Protein AF-A0A832NMG0-F1 (afdb_monomer)

Secondary structure (DSSP, 8-state):
--GGGSTTS--EETTEEE-HHHHHGGGPBP-SSTTTTSBS-GGGG-HHHHHHHHHH---EE-TT--TT-EEEEEEEEETTEEEEEEEEE-TTT-EEEEEEEE-S--

pLDDT: mean 89.69, std 16.38, range [31.05, 98.56]

Foldseek 3Di:
DDPPPPPPQWDDAPLAIEDNVAVVLQQDADCDDPRGRHRPCPCVNPPPVVVVQVVQFVFDPDPVPDPQKTWGWAWDDDPNATFTWIWIARPPNNYTHHTDTDRDDD

Solvent-accessible surface area (backbone atoms only — not comparable to full-atom values): 6264 Å² total; per-residue (Å²): 134,77,85,81,80,68,74,87,69,49,47,67,32,83,86,34,32,30,38,57,75,45,35,56,49,49,71,39,58,29,88,63,72,98,56,46,78,34,56,66,37,63,64,72,71,33,51,64,58,56,50,52,49,59,71,74,32,88,53,42,74,28,90,88,64,52,84,81,22,26,32,28,76,38,81,47,72,58,98,94,39,67,29,33,37,39,38,28,36,24,79,86,79,29,39,29,65,41,77,51,76,44,81,60,82,134

Structure (mmCIF, N/CA/C/O backbone):
data_AF-A0A832NMG0-F1
#
_entry.id   AF-A0A832NMG0-F1
#
loop_
_atom_site.group_PDB
_atom_site.id
_atom_site.type_symbol
_atom_site.label_atom_id
_atom_site.label_alt_id
_atom_site.label_comp_id
_atom_site.label_asym_id
_atom_site.label_entity_id
_atom_site.label_seq_id
_atom_site.pdbx_PDB_ins_code
_atom_site.Cartn_x
_atom_site.Cartn_y
_atom_site.Cartn_z
_atom_site.occupancy
_atom_site.B_iso_or_equiv
_atom_site.auth_seq_id
_atom_site.auth_comp_id
_atom_site.auth_asym_id
_atom_site.auth_atom_id
_atom_site.pdbx_PDB_model_num
ATOM 1 N N . MET A 1 1 ? -30.946 2.554 -2.603 1.00 39.47 1 MET A N 1
ATOM 2 C CA . MET A 1 1 ? -29.763 2.442 -3.487 1.00 39.47 1 MET A CA 1
ATOM 3 C C . MET A 1 1 ? -29.463 0.968 -3.677 1.00 39.47 1 MET A C 1
ATOM 5 O O . MET A 1 1 ? -29.481 0.241 -2.695 1.00 39.47 1 MET A O 1
ATOM 9 N N . ASN A 1 2 ? -29.283 0.517 -4.916 1.00 31.05 2 ASN A N 1
ATOM 10 C CA . ASN A 1 2 ? -29.081 -0.895 -5.238 1.00 31.05 2 ASN A CA 1
ATOM 11 C C . ASN A 1 2 ? -27.574 -1.229 -5.108 1.00 31.05 2 ASN A C 1
ATOM 13 O O . ASN A 1 2 ? -26.784 -0.631 -5.839 1.00 31.05 2 ASN A O 1
ATOM 17 N N . PRO A 1 3 ? -27.138 -2.117 -4.193 1.00 45.41 3 PRO A N 1
ATOM 18 C CA . PRO A 1 3 ? -25.713 -2.330 -3.884 1.00 45.41 3 PRO A CA 1
ATOM 19 C C . PRO A 1 3 ? -24.913 -3.034 -4.999 1.00 45.41 3 PRO A C 1
ATOM 21 O O . PRO A 1 3 ? -23.694 -3.156 -4.910 1.00 45.41 3 PRO A O 1
ATOM 24 N N . ALA A 1 4 ? -25.571 -3.474 -6.074 1.00 36.94 4 ALA A N 1
ATOM 25 C CA . ALA A 1 4 ? -24.970 -4.299 -7.122 1.00 36.94 4 ALA A CA 1
ATOM 26 C C . ALA A 1 4 ? -24.179 -3.530 -8.207 1.00 36.94 4 ALA A C 1
ATOM 28 O O . ALA A 1 4 ? -23.586 -4.158 -9.083 1.00 36.94 4 ALA A O 1
ATOM 29 N N . ALA A 1 5 ? -24.131 -2.193 -8.174 1.00 34.53 5 ALA A N 1
ATOM 30 C CA . ALA A 1 5 ? -23.482 -1.396 -9.227 1.00 34.53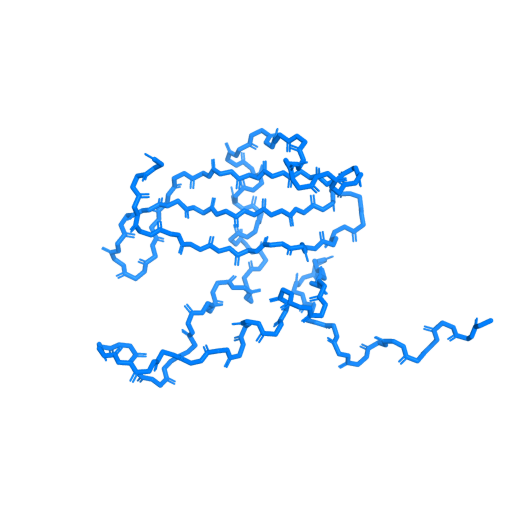 5 ALA A CA 1
ATOM 31 C C . ALA A 1 5 ? -21.992 -1.061 -8.980 1.00 34.53 5 ALA A C 1
ATOM 33 O O . ALA A 1 5 ? -21.338 -0.535 -9.874 1.00 34.53 5 ALA A O 1
ATOM 34 N N . ALA A 1 6 ? -21.423 -1.377 -7.808 1.00 45.94 6 ALA A N 1
ATOM 35 C CA . ALA A 1 6 ? -20.057 -0.966 -7.436 1.00 45.94 6 ALA A CA 1
ATOM 36 C C . ALA A 1 6 ? -18.970 -2.048 -7.628 1.00 45.94 6 ALA A C 1
ATOM 38 O O . ALA A 1 6 ? -17.792 -1.802 -7.374 1.00 45.94 6 ALA A O 1
ATOM 39 N N . ALA A 1 7 ? -19.336 -3.262 -8.048 1.00 45.72 7 ALA A N 1
ATOM 40 C CA . ALA A 1 7 ? -18.467 -4.434 -7.908 1.00 45.72 7 ALA A CA 1
ATOM 41 C C . ALA A 1 7 ? -17.310 -4.550 -8.926 1.00 45.72 7 ALA A C 1
ATOM 43 O O . ALA A 1 7 ? -16.431 -5.384 -8.705 1.00 45.72 7 ALA A O 1
ATOM 44 N N . LYS A 1 8 ? -17.292 -3.752 -10.006 1.00 48.91 8 LYS A N 1
ATOM 45 C CA . LYS A 1 8 ? -16.418 -3.979 -11.179 1.00 48.91 8 LYS A CA 1
ATOM 46 C C . LYS A 1 8 ? -15.095 -3.189 -11.205 1.00 48.91 8 LYS A C 1
ATOM 48 O O . LYS A 1 8 ? -14.215 -3.572 -11.962 1.00 48.91 8 LYS A O 1
ATOM 53 N N . ASP A 1 9 ? -14.913 -2.188 -10.337 1.00 62.56 9 ASP A N 1
ATOM 54 C CA . ASP A 1 9 ? -13.729 -1.293 -10.349 1.00 62.56 9 ASP A CA 1
ATOM 55 C C . ASP A 1 9 ? -12.837 -1.418 -9.096 1.00 62.56 9 ASP A C 1
ATOM 57 O O . ASP A 1 9 ? -11.990 -0.566 -8.829 1.00 62.56 9 ASP A O 1
ATOM 61 N N . VAL A 1 10 ? -13.074 -2.437 -8.270 1.00 78.06 10 VAL A N 1
ATOM 62 C CA . VAL A 1 10 ? -12.379 -2.644 -6.993 1.00 78.06 10 VAL A CA 1
ATOM 63 C C . VAL A 1 10 ? -11.390 -3.788 -7.155 1.00 78.06 10 VAL A C 1
ATOM 65 O O . VAL A 1 10 ? -11.801 -4.930 -7.371 1.00 78.06 10 VAL A O 1
ATOM 68 N N . LEU A 1 11 ? -10.093 -3.487 -7.036 1.00 89.94 11 LEU A N 1
ATOM 69 C CA . LEU A 1 11 ? -9.057 -4.516 -6.969 1.00 89.94 11 LEU A CA 1
ATOM 70 C C . LEU A 1 11 ? -9.280 -5.357 -5.704 1.00 89.94 11 LEU A C 1
ATOM 72 O O . LEU A 1 11 ? -9.407 -4.809 -4.608 1.00 89.94 11 LEU A O 1
ATOM 76 N N . ARG A 1 12 ? -9.333 -6.682 -5.865 1.00 94.25 12 ARG A N 1
ATOM 77 C CA . ARG A 1 12 ? -9.461 -7.657 -4.774 1.00 94.25 12 ARG A CA 1
ATOM 78 C C . ARG A 1 12 ? -8.318 -8.650 -4.835 1.00 94.25 12 ARG A C 1
ATOM 80 O O . ARG A 1 12 ? -7.982 -9.122 -5.917 1.00 94.25 12 ARG A O 1
ATOM 87 N N . VAL A 1 13 ? -7.737 -8.945 -3.679 1.00 92.88 13 VAL A N 1
ATOM 88 C CA . VAL A 1 13 ? -6.519 -9.745 -3.541 1.00 92.88 13 VAL A CA 1
ATOM 89 C C . VAL A 1 13 ? -6.646 -10.585 -2.275 1.00 92.88 13 VAL A C 1
ATOM 91 O O . VAL A 1 13 ? -6.506 -10.082 -1.161 1.00 92.88 13 VAL A O 1
ATOM 94 N N . GLY A 1 14 ? -6.967 -11.870 -2.442 1.00 93.75 14 GLY A N 1
ATOM 95 C CA . GLY A 1 14 ? -7.423 -12.702 -1.326 1.00 93.75 14 GLY A CA 1
ATOM 96 C C . GLY A 1 14 ? -8.672 -12.095 -0.678 1.00 93.75 14 GLY A C 1
ATOM 97 O O . GLY A 1 14 ? -9.595 -11.691 -1.384 1.00 93.75 14 GLY A O 1
ATOM 98 N N . ASP A 1 15 ? -8.657 -11.970 0.649 1.00 95.12 15 ASP A N 1
ATOM 99 C CA . ASP A 1 15 ? -9.740 -11.341 1.420 1.00 95.12 15 ASP A CA 1
ATOM 100 C C . ASP A 1 15 ? -9.669 -9.806 1.432 1.00 95.12 15 ASP A C 1
ATOM 102 O O . ASP A 1 15 ? -10.559 -9.147 1.969 1.00 95.12 15 ASP A O 1
ATOM 106 N N . PHE A 1 16 ? -8.609 -9.215 0.872 1.00 96.94 16 PHE A N 1
ATOM 107 C CA . PHE A 1 16 ? -8.420 -7.771 0.862 1.00 96.94 16 PHE A CA 1
ATOM 108 C C . PHE A 1 16 ? -9.062 -7.125 -0.360 1.00 96.94 16 PHE A C 1
ATOM 110 O O . PHE A 1 16 ? -9.069 -7.673 -1.465 1.00 96.94 16 PHE A O 1
ATOM 117 N N . GLN A 1 17 ? -9.552 -5.905 -0.171 1.00 97.12 17 GLN A N 1
ATOM 118 C CA . GLN A 1 17 ? -10.085 -5.067 -1.239 1.00 97.12 17 GLN A CA 1
ATOM 119 C C . GLN A 1 17 ? -9.476 -3.673 -1.162 1.00 97.12 17 GLN A C 1
ATOM 121 O O . GLN A 1 17 ? -9.303 -3.136 -0.075 1.00 97.12 17 GLN A O 1
ATOM 126 N N . TYR A 1 18 ? -9.161 -3.070 -2.301 1.00 96.44 18 TYR A N 1
ATOM 127 C CA . TYR A 1 18 ? -8.587 -1.727 -2.349 1.00 96.44 18 TYR A CA 1
ATOM 128 C C . TYR A 1 18 ? -9.670 -0.676 -2.566 1.00 96.44 18 TYR A C 1
ATOM 130 O O . TYR A 1 18 ? -10.633 -0.895 -3.303 1.00 96.44 18 TYR A O 1
ATOM 138 N N . THR A 1 19 ? -9.477 0.522 -2.017 1.00 94.69 19 THR A N 1
ATOM 139 C CA . THR A 1 19 ? -10.194 1.688 -2.541 1.00 94.69 19 THR A CA 1
ATOM 140 C C . THR A 1 19 ? -9.860 1.873 -4.022 1.00 94.69 19 THR A C 1
ATOM 142 O O . THR A 1 19 ? -8.805 1.451 -4.499 1.00 94.69 19 THR A O 1
ATOM 145 N N . ARG A 1 20 ? -10.751 2.527 -4.775 1.00 91.00 20 ARG A N 1
ATOM 146 C CA . ARG A 1 20 ? -10.528 2.774 -6.208 1.00 91.00 20 ARG A CA 1
ATOM 147 C C . ARG A 1 20 ? -9.208 3.507 -6.465 1.00 91.00 20 ARG A C 1
ATOM 149 O O . ARG A 1 20 ? -8.468 3.125 -7.365 1.00 91.00 20 ARG A O 1
ATOM 156 N N . SER A 1 21 ? -8.921 4.542 -5.675 1.00 90.00 21 SER A N 1
ATOM 157 C CA . SER A 1 21 ? -7.687 5.319 -5.800 1.00 90.00 21 SER A CA 1
ATOM 158 C C . SER A 1 21 ? -6.459 4.455 -5.524 1.00 90.00 21 SER A C 1
ATOM 160 O O . SER A 1 21 ? -5.585 4.376 -6.381 1.00 90.00 21 SER A O 1
ATOM 162 N N . ALA A 1 22 ? -6.422 3.734 -4.399 1.00 93.50 22 ALA A N 1
ATOM 163 C CA . ALA A 1 22 ? -5.292 2.871 -4.067 1.00 93.50 22 ALA A CA 1
ATOM 164 C C . ALA A 1 22 ? -5.099 1.759 -5.109 1.00 93.50 22 ALA A C 1
ATOM 166 O O . ALA A 1 22 ? -4.000 1.576 -5.622 1.00 93.50 22 ALA A O 1
ATOM 167 N N . GLY A 1 23 ? -6.174 1.055 -5.470 1.00 93.94 23 GLY A N 1
ATOM 168 C CA . GLY A 1 23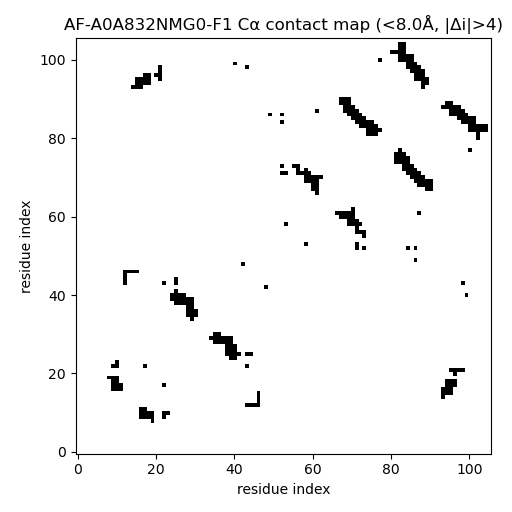 ? -6.134 -0.074 -6.399 1.00 93.94 23 GLY A CA 1
ATOM 169 C C . GLY A 1 23 ? -5.683 0.303 -7.810 1.00 93.94 23 GLY A C 1
ATOM 170 O O . GLY A 1 23 ? -5.079 -0.526 -8.485 1.00 93.94 23 GLY A O 1
ATOM 171 N N . SER A 1 24 ? -5.913 1.548 -8.245 1.00 92.94 24 SER A N 1
ATOM 172 C CA . SER A 1 24 ? -5.477 2.014 -9.569 1.00 92.94 24 SER A CA 1
ATOM 173 C C . SER A 1 24 ? -3.957 1.917 -9.773 1.00 92.94 24 SER A C 1
ATOM 175 O O . SER A 1 24 ? -3.511 1.586 -10.870 1.00 92.94 24 SER A O 1
ATOM 177 N N . HIS A 1 25 ? -3.170 2.067 -8.701 1.00 92.88 25 HIS A N 1
ATOM 178 C CA . HIS A 1 25 ? -1.708 1.986 -8.750 1.00 92.88 25 HIS A CA 1
ATOM 179 C C . HIS A 1 25 ? -1.159 0.586 -9.052 1.00 92.88 25 HIS A C 1
ATOM 181 O O . HIS A 1 25 ? 0.011 0.451 -9.412 1.00 92.88 25 HIS A O 1
ATOM 187 N N . ALA A 1 26 ? -1.976 -0.468 -8.949 1.00 91.69 26 ALA A N 1
ATOM 188 C CA . ALA A 1 26 ? -1.550 -1.821 -9.305 1.00 91.69 26 ALA A CA 1
ATOM 189 C C . ALA A 1 26 ? -1.226 -1.964 -10.804 1.00 91.69 26 ALA A C 1
ATOM 191 O O . ALA A 1 26 ? -0.493 -2.873 -11.190 1.00 91.69 26 ALA A O 1
ATOM 192 N N . PHE A 1 27 ? -1.741 -1.053 -11.636 1.00 93.00 27 PHE A N 1
ATOM 193 C CA . PHE A 1 27 ? -1.556 -1.062 -13.087 1.00 93.00 27 PHE A CA 1
ATOM 194 C C . PHE A 1 27 ? -0.515 -0.049 -13.576 1.00 93.00 27 PHE A C 1
ATOM 196 O O . PHE A 1 27 ? -0.188 -0.037 -14.763 1.00 93.00 27 PHE A O 1
ATOM 203 N N . ASP A 1 28 ? 0.035 0.776 -12.681 1.00 94.06 28 ASP A N 1
ATOM 204 C CA . ASP A 1 28 ? 1.066 1.751 -13.025 1.00 94.06 28 ASP A CA 1
ATOM 205 C C . ASP A 1 28 ? 2.329 1.031 -13.497 1.00 94.06 28 ASP A C 1
ATOM 207 O O . ASP A 1 28 ? 2.849 0.153 -12.803 1.00 94.06 28 ASP A O 1
ATOM 211 N N . LEU A 1 29 ? 2.867 1.437 -14.646 1.00 95.56 29 LEU A N 1
ATOM 212 C CA . LEU A 1 29 ? 4.094 0.875 -15.202 1.00 95.56 29 LEU A CA 1
ATOM 213 C C . LEU A 1 29 ? 5.310 1.732 -14.862 1.00 95.56 29 LEU A C 1
ATOM 215 O O . LEU A 1 29 ? 5.266 2.964 -14.854 1.00 95.56 29 LEU A O 1
ATOM 219 N N . VAL A 1 30 ? 6.443 1.073 -14.647 1.00 94.81 30 VAL A N 1
ATOM 220 C CA . VAL A 1 30 ? 7.731 1.749 -14.520 1.00 94.81 30 VAL A CA 1
ATOM 221 C C . VAL A 1 30 ? 8.106 2.366 -15.870 1.00 94.81 30 VAL A C 1
ATOM 223 O O . VAL A 1 30 ? 8.185 1.679 -16.890 1.00 94.81 30 VAL A O 1
ATOM 226 N N . SER A 1 31 ? 8.381 3.671 -15.886 1.00 94.62 31 SER A N 1
ATOM 227 C CA . SER A 1 31 ? 8.658 4.418 -17.122 1.00 94.62 31 SER A CA 1
ATOM 228 C C . SER A 1 31 ? 10.136 4.422 -17.542 1.00 94.62 31 SER A C 1
ATOM 230 O O . SER A 1 31 ? 10.442 4.661 -18.714 1.00 94.62 31 SER A O 1
ATOM 232 N N . LYS A 1 32 ? 11.067 4.162 -16.611 1.00 92.75 32 LYS A N 1
ATOM 233 C CA . LYS A 1 32 ? 12.524 4.274 -16.811 1.00 92.75 32 LYS A CA 1
ATOM 234 C C . LYS A 1 32 ? 13.304 3.210 -16.030 1.00 92.75 32 LYS A C 1
ATOM 236 O O . LYS A 1 32 ? 12.815 2.672 -15.044 1.00 92.75 32 LYS A O 1
ATOM 241 N N . GLY A 1 33 ? 14.556 2.981 -16.427 1.00 92.81 33 GLY A N 1
ATOM 242 C CA . GLY A 1 33 ? 15.477 2.090 -15.715 1.00 92.81 33 GLY A CA 1
ATOM 243 C C . GLY A 1 33 ? 15.273 0.601 -16.030 1.00 92.81 33 GLY A C 1
ATOM 244 O O . GLY A 1 33 ? 14.572 0.268 -16.986 1.00 92.81 33 GLY A O 1
ATOM 245 N N . PRO A 1 34 ? 15.899 -0.299 -15.248 1.00 92.81 34 PRO A N 1
ATOM 246 C CA . PRO A 1 34 ? 15.976 -1.729 -15.562 1.00 92.81 34 PRO A CA 1
ATOM 247 C C . PRO A 1 34 ? 14.631 -2.462 -15.516 1.00 92.81 34 PRO A C 1
ATOM 249 O O . PRO A 1 34 ? 14.512 -3.515 -16.123 1.00 92.81 34 PRO A O 1
ATOM 252 N N . PHE A 1 35 ? 13.627 -1.899 -14.840 1.00 93.19 35 PHE A N 1
ATOM 253 C CA . PHE A 1 35 ? 12.288 -2.485 -14.715 1.00 93.19 35 PHE A CA 1
ATOM 254 C C . PHE A 1 35 ? 11.263 -1.833 -15.655 1.00 93.19 35 PHE A C 1
ATOM 256 O O . PHE A 1 35 ? 10.060 -1.975 -15.451 1.00 93.19 35 PHE A O 1
ATOM 263 N N . LYS A 1 36 ? 11.706 -1.036 -16.640 1.00 96.38 36 LYS A N 1
ATOM 264 C CA . LYS A 1 36 ? 10.809 -0.312 -17.550 1.00 96.38 36 LYS A CA 1
ATOM 265 C C . LYS A 1 36 ? 9.824 -1.271 -18.227 1.00 96.38 36 LYS A C 1
ATOM 267 O O . LYS A 1 36 ? 10.233 -2.260 -18.823 1.00 96.38 36 LYS A O 1
ATOM 272 N N . GLY A 1 37 ? 8.541 -0.917 -18.196 1.00 95.81 37 GLY A N 1
ATOM 273 C CA . GLY A 1 37 ? 7.460 -1.726 -18.765 1.00 95.81 37 GLY A CA 1
ATOM 274 C C . GLY A 1 37 ? 6.913 -2.801 -17.823 1.00 95.81 37 GLY A C 1
ATOM 275 O O . GLY A 1 37 ? 5.892 -3.402 -18.137 1.00 95.81 37 GLY A O 1
ATOM 276 N N . GLU A 1 38 ? 7.526 -3.012 -16.658 1.00 95.69 38 GLU A N 1
ATOM 277 C CA . GLU A 1 38 ? 6.945 -3.827 -15.593 1.00 95.69 38 GLU A CA 1
ATOM 278 C C . GLU A 1 38 ? 5.983 -3.002 -14.732 1.00 95.69 38 GLU A C 1
ATOM 280 O O . GLU A 1 38 ? 6.111 -1.776 -14.630 1.00 95.69 38 GLU A O 1
ATOM 285 N N . PHE A 1 39 ? 5.076 -3.679 -14.022 1.00 95.25 39 PHE A N 1
ATOM 286 C CA . PHE A 1 39 ? 4.282 -3.041 -12.974 1.00 95.25 39 PHE A CA 1
ATOM 287 C C . PHE A 1 39 ? 5.191 -2.411 -11.912 1.00 95.25 39 PHE A C 1
ATOM 289 O O . PHE A 1 39 ? 6.215 -2.966 -11.500 1.00 95.25 39 PHE A O 1
ATOM 296 N N . SER A 1 40 ? 4.825 -1.215 -11.472 1.00 94.25 40 SER A N 1
ATOM 297 C CA . SER A 1 40 ? 5.553 -0.452 -10.460 1.00 94.25 40 SER A CA 1
ATOM 298 C C . SER A 1 40 ? 5.353 -1.040 -9.064 1.00 94.25 40 SER A C 1
ATOM 300 O O . SER A 1 40 ? 6.310 -1.091 -8.290 1.00 94.25 40 SER A O 1
ATOM 302 N N . ARG A 1 41 ? 4.149 -1.558 -8.780 1.00 95.19 41 ARG A N 1
ATOM 303 C CA . ARG A 1 41 ? 3.745 -2.122 -7.484 1.00 95.19 41 ARG A CA 1
ATOM 304 C C . ARG A 1 41 ? 3.175 -3.543 -7.612 1.00 95.19 41 ARG A C 1
ATOM 306 O O . ARG A 1 41 ? 2.041 -3.793 -7.209 1.00 95.19 41 ARG A O 1
ATOM 313 N N . PRO A 1 42 ? 3.942 -4.511 -8.145 1.00 95.25 42 PRO A N 1
ATOM 314 C CA . PRO A 1 42 ? 3.460 -5.881 -8.334 1.00 95.25 42 PRO A CA 1
ATOM 315 C C . PRO A 1 42 ? 3.076 -6.559 -7.007 1.00 95.25 42 PRO A C 1
ATOM 317 O O . PRO A 1 42 ? 2.223 -7.441 -6.986 1.00 95.25 42 PRO A O 1
ATOM 320 N N . TYR A 1 43 ? 3.652 -6.106 -5.888 1.00 95.75 43 TYR A N 1
ATOM 321 C CA . TYR A 1 43 ? 3.313 -6.562 -4.539 1.00 95.75 43 TYR A CA 1
ATOM 322 C C . TYR A 1 43 ? 1.864 -6.253 -4.126 1.00 95.75 43 TYR A C 1
ATOM 324 O O . TYR A 1 43 ? 1.346 -6.913 -3.230 1.00 95.75 43 TYR A O 1
ATOM 332 N N . MET A 1 44 ? 1.174 -5.307 -4.779 1.00 95.81 44 MET A N 1
ATOM 333 C CA . MET A 1 44 ? -0.243 -5.036 -4.497 1.00 95.81 44 MET A CA 1
ATOM 334 C C . MET A 1 44 ? -1.146 -6.219 -4.849 1.00 95.81 44 MET A C 1
ATOM 336 O O . MET A 1 44 ? -2.262 -6.280 -4.360 1.00 95.81 44 MET A O 1
ATOM 340 N N . ASN A 1 45 ? -0.669 -7.175 -5.650 1.00 95.00 45 ASN A N 1
ATOM 341 C CA . ASN A 1 45 ? -1.386 -8.409 -5.961 1.00 95.00 45 ASN A CA 1
ATOM 342 C C . ASN A 1 45 ? -0.924 -9.610 -5.108 1.00 95.00 45 ASN A C 1
ATOM 344 O O . ASN A 1 45 ? -1.109 -10.760 -5.501 1.00 95.00 45 ASN A O 1
ATOM 348 N N . SER A 1 46 ? -0.286 -9.362 -3.959 1.00 95.94 46 SER A N 1
ATOM 349 C CA . SER A 1 46 ? 0.233 -10.397 -3.058 1.00 95.94 46 SER A CA 1
ATOM 350 C C . SER A 1 46 ? -0.490 -10.358 -1.706 1.00 95.94 46 SER A C 1
ATOM 352 O O . SER A 1 46 ? -0.140 -9.536 -0.853 1.00 95.94 46 SER A O 1
ATOM 354 N N . PRO A 1 47 ? -1.461 -11.261 -1.451 1.00 96.12 47 PRO A N 1
ATOM 355 C CA . PRO A 1 47 ? -2.080 -11.380 -0.132 1.00 96.12 47 PRO A CA 1
ATOM 356 C C . PRO A 1 47 ? -1.050 -11.700 0.956 1.00 96.12 47 PRO A C 1
ATOM 358 O O . PRO A 1 47 ? -1.160 -11.203 2.073 1.00 96.12 47 PRO A O 1
ATOM 361 N N . LEU A 1 48 ? -0.028 -12.492 0.613 1.00 97.00 48 LEU A N 1
ATOM 362 C CA . LEU A 1 48 ? 1.046 -12.870 1.526 1.00 97.00 48 LEU A CA 1
ATOM 363 C C . LEU A 1 48 ? 1.821 -11.644 2.016 1.00 97.00 48 LEU A C 1
ATOM 365 O O . LEU A 1 48 ? 1.985 -11.475 3.216 1.00 97.00 48 LEU A O 1
ATOM 369 N N . THR A 1 49 ? 2.222 -10.744 1.115 1.00 97.19 49 THR A N 1
ATOM 370 C CA . THR A 1 49 ? 2.978 -9.541 1.503 1.00 97.19 49 THR A CA 1
ATOM 371 C C . THR A 1 49 ? 2.158 -8.644 2.433 1.00 97.19 49 THR A C 1
ATOM 373 O O . THR A 1 49 ? 2.687 -8.104 3.400 1.00 97.19 49 THR A O 1
ATOM 376 N N . ILE A 1 50 ? 0.849 -8.525 2.190 1.00 98.19 50 ILE A N 1
ATOM 377 C CA . ILE A 1 50 ? -0.066 -7.780 3.070 1.00 98.19 50 ILE A CA 1
ATOM 378 C C . ILE A 1 50 ? -0.102 -8.427 4.464 1.00 98.19 50 ILE A C 1
ATOM 380 O O . ILE A 1 50 ? 0.014 -7.734 5.474 1.00 98.19 50 ILE A O 1
ATOM 384 N N . GLN A 1 51 ? -0.232 -9.755 4.527 1.00 97.75 51 GLN A N 1
ATOM 385 C CA . GLN A 1 51 ? -0.264 -10.508 5.783 1.00 97.75 51 GLN A CA 1
ATOM 386 C C . GLN A 1 51 ? 1.056 -10.411 6.556 1.00 97.75 51 GLN A C 1
ATOM 388 O O . GLN A 1 51 ? 1.028 -10.22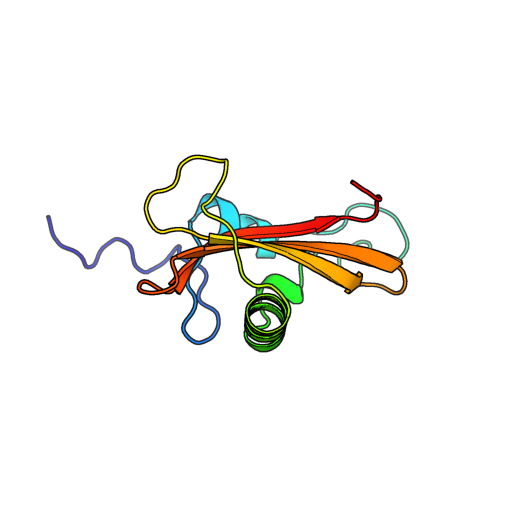2 7.769 1.00 97.75 51 GLN A O 1
ATOM 393 N N . GLU A 1 52 ? 2.200 -10.483 5.877 1.00 97.56 52 GLU A N 1
ATOM 394 C CA . GLU A 1 52 ? 3.525 -10.355 6.493 1.00 97.56 52 GLU A CA 1
ATOM 395 C C . GLU A 1 52 ? 3.731 -8.969 7.117 1.00 97.56 52 GLU A C 1
ATOM 397 O O . GLU A 1 52 ? 4.236 -8.867 8.238 1.00 97.56 52 GLU A O 1
ATOM 402 N N . ILE A 1 53 ? 3.282 -7.903 6.444 1.00 98.31 53 ILE A N 1
ATOM 403 C CA . ILE A 1 53 ? 3.335 -6.537 6.985 1.00 98.31 53 ILE A CA 1
ATOM 404 C C . ILE A 1 53 ? 2.503 -6.429 8.267 1.00 98.31 53 ILE A C 1
ATOM 406 O O . ILE A 1 53 ? 2.994 -5.932 9.284 1.00 98.31 53 ILE A O 1
ATOM 410 N N . ILE A 1 54 ? 1.265 -6.936 8.234 1.00 97.81 54 ILE A N 1
ATOM 411 C CA . ILE A 1 54 ? 0.353 -6.933 9.387 1.00 97.81 54 ILE A CA 1
ATOM 412 C C . ILE A 1 54 ? 0.911 -7.777 10.539 1.00 97.81 54 ILE A C 1
ATOM 414 O O . ILE A 1 54 ? 0.765 -7.395 11.694 1.00 97.81 54 ILE A O 1
ATOM 418 N N . ALA A 1 55 ? 1.553 -8.911 10.250 1.00 97.25 55 ALA A N 1
ATOM 419 C CA . ALA A 1 55 ? 2.138 -9.781 11.269 1.00 97.25 55 ALA A CA 1
ATOM 420 C C . ALA A 1 55 ? 3.418 -9.198 11.896 1.00 97.25 55 ALA A C 1
ATOM 422 O O . ALA A 1 55 ? 3.729 -9.494 13.048 1.00 97.25 55 ALA A O 1
ATOM 423 N N . THR A 1 56 ? 4.162 -8.379 11.147 1.00 96.38 56 THR A N 1
ATOM 424 C CA . THR A 1 56 ? 5.430 -7.783 11.596 1.00 96.38 56 THR A CA 1
ATOM 425 C C . THR A 1 56 ? 5.206 -6.540 12.458 1.00 96.38 56 THR A C 1
ATOM 427 O O . THR A 1 56 ? 5.900 -6.333 13.454 1.00 96.38 56 THR A O 1
ATOM 430 N N . GLY A 1 57 ? 4.256 -5.683 12.075 1.00 91.56 57 GLY A N 1
ATOM 431 C CA . GLY A 1 57 ? 3.968 -4.432 12.772 1.00 91.56 57 GLY A CA 1
ATOM 432 C C . GLY A 1 57 ? 2.799 -4.557 13.746 1.00 91.56 57 GLY A C 1
ATOM 433 O O . GLY A 1 57 ? 1.890 -5.351 13.552 1.00 91.56 57 GLY A O 1
ATOM 434 N N . LYS A 1 58 ? 2.764 -3.712 14.781 1.00 92.12 58 LYS A N 1
ATOM 435 C CA . LYS A 1 58 ? 1.591 -3.631 15.675 1.00 92.12 58 LYS A CA 1
ATOM 436 C C . LYS A 1 58 ? 0.412 -2.871 15.055 1.00 92.12 58 LYS A 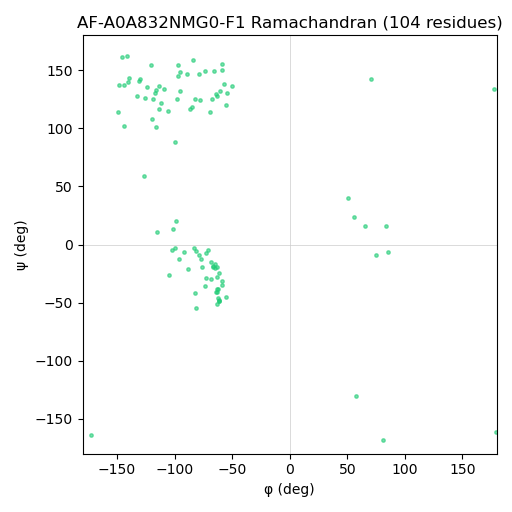C 1
ATOM 438 O O . LYS A 1 58 ? -0.714 -3.028 15.515 1.00 92.12 58 LYS A O 1
ATOM 443 N N . GLY A 1 59 ? 0.683 -2.063 14.028 1.00 95.69 59 GLY A N 1
ATOM 444 C CA . GLY A 1 59 ? -0.256 -1.080 13.500 1.00 95.69 59 GLY A CA 1
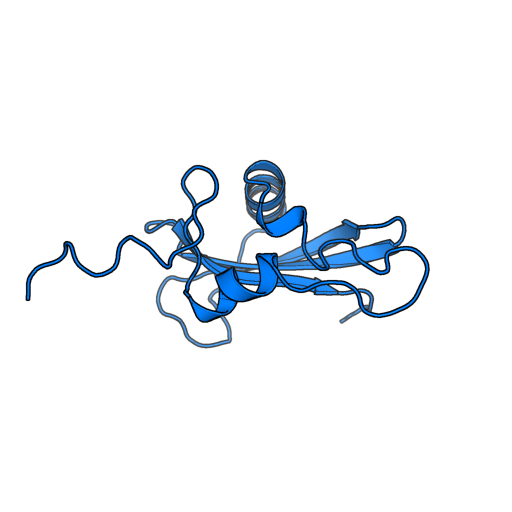ATOM 445 C C . GLY A 1 59 ? -0.443 0.089 14.471 1.00 95.69 59 GLY A C 1
ATOM 446 O O . GLY A 1 59 ? -0.463 -0.083 15.689 1.00 95.69 59 GLY A O 1
ATOM 447 N N . VAL A 1 60 ? -0.574 1.297 13.941 1.00 97.75 60 VAL A N 1
ATOM 448 C CA . VAL A 1 60 ? -1.012 2.481 14.693 1.00 97.75 60 VAL A CA 1
ATOM 449 C C . VAL A 1 60 ? -2.282 3.027 14.053 1.00 97.75 60 VAL A C 1
ATOM 451 O O . VAL A 1 60 ? -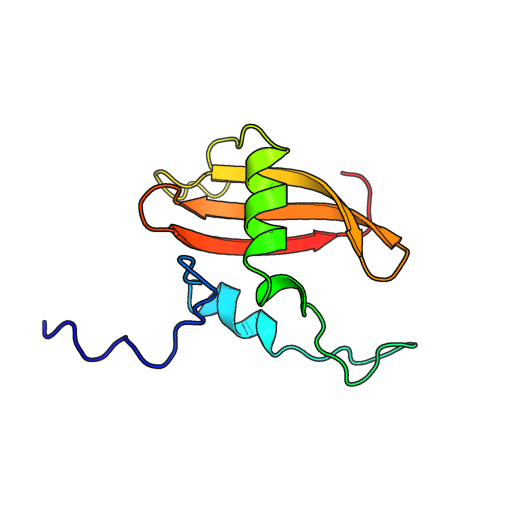2.484 2.786 12.864 1.00 97.75 60 VAL A O 1
ATOM 454 N N . PRO A 1 61 ? -3.156 3.740 14.782 1.00 98.31 61 PRO A N 1
ATOM 455 C CA . PRO A 1 61 ? -4.284 4.425 14.157 1.00 98.31 61 PRO A CA 1
ATOM 456 C C . PRO A 1 61 ? -3.822 5.265 12.962 1.00 98.31 61 PRO A C 1
ATOM 458 O O . PRO A 1 61 ? -2.786 5.928 13.046 1.00 98.31 61 PRO A O 1
ATOM 461 N N . ASP A 1 62 ? -4.559 5.204 11.852 1.00 97.31 62 ASP A N 1
ATOM 462 C CA . ASP A 1 62 ? -4.190 5.921 10.632 1.00 97.31 62 ASP A CA 1
ATOM 463 C C . ASP A 1 62 ? -4.005 7.432 10.904 1.00 97.31 62 ASP A C 1
ATOM 465 O O . ASP A 1 62 ? -4.963 8.098 11.310 1.00 97.31 62 ASP A O 1
ATOM 469 N N . PRO A 1 63 ? -2.811 8.009 10.657 1.00 93.25 63 PRO A N 1
ATOM 470 C CA . PRO A 1 63 ? -2.575 9.440 10.846 1.00 93.25 63 PRO A CA 1
ATOM 471 C C . PRO A 1 63 ? -3.364 10.308 9.854 1.00 93.25 63 PRO A C 1
ATOM 473 O O . PRO A 1 63 ? -3.547 11.496 10.106 1.00 93.25 63 PRO A O 1
ATOM 476 N N . GLY A 1 64 ? -3.849 9.730 8.746 1.00 92.81 64 GLY A N 1
ATOM 477 C CA . GLY A 1 64 ? -4.778 10.379 7.816 1.00 92.81 64 GLY A CA 1
ATOM 478 C C . GLY A 1 64 ? -6.203 10.527 8.361 1.00 92.81 64 GLY A C 1
ATOM 479 O O . GLY A 1 64 ? -7.023 11.212 7.748 1.00 92.81 64 GLY A O 1
ATOM 480 N N . GLY A 1 65 ? -6.495 9.929 9.521 1.00 93.62 65 GLY A N 1
ATOM 481 C CA . GLY A 1 65 ? -7.762 10.071 10.226 1.00 93.62 65 GLY A CA 1
ATOM 482 C C . GLY A 1 65 ? -8.873 9.149 9.729 1.00 93.62 65 GLY A C 1
ATOM 483 O O . GLY A 1 65 ? -10.032 9.398 10.058 1.00 93.62 65 GLY A O 1
ATOM 484 N N . ILE A 1 66 ? -8.567 8.098 8.958 1.00 96.12 66 ILE A N 1
ATOM 485 C CA . ILE A 1 66 ? -9.571 7.114 8.533 1.00 96.12 66 ILE A CA 1
ATOM 486 C C . ILE A 1 66 ? -10.015 6.296 9.762 1.00 96.12 66 ILE A C 1
ATOM 488 O O . ILE A 1 66 ? -9.214 5.531 10.309 1.00 96.12 66 ILE A O 1
ATOM 492 N N . PRO A 1 67 ? -11.282 6.407 10.214 1.00 96.69 67 PRO A N 1
ATOM 493 C CA . PRO A 1 67 ? -11.727 5.741 11.434 1.00 96.69 67 PRO A CA 1
ATOM 494 C C . PRO A 1 67 ? -11.588 4.219 11.344 1.00 96.69 67 PRO A C 1
ATOM 496 O O . PRO A 1 67 ? -11.999 3.608 10.358 1.00 96.69 67 PRO A O 1
ATOM 499 N N . GLY A 1 68 ? -11.002 3.611 12.378 1.00 96.50 68 GLY A N 1
ATOM 500 C CA . GLY A 1 68 ? -10.808 2.160 12.476 1.00 96.50 68 GLY A CA 1
ATOM 501 C C . GLY A 1 68 ? -9.693 1.588 11.591 1.00 96.50 68 GLY A C 1
ATOM 502 O O . GLY A 1 68 ? -9.336 0.423 11.756 1.00 96.50 68 GLY A O 1
ATOM 503 N N . ALA A 1 69 ? -9.107 2.376 10.684 1.00 98.12 69 ALA A N 1
ATOM 504 C CA . ALA A 1 69 ? -7.969 1.938 9.887 1.00 98.12 69 ALA A CA 1
ATOM 505 C C . ALA A 1 69 ? -6.660 2.011 10.681 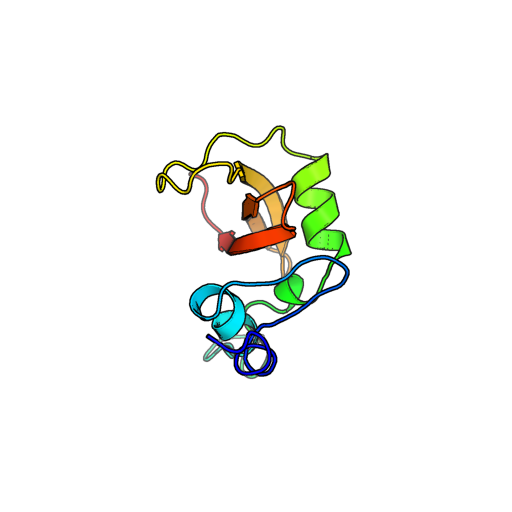1.00 98.12 69 ALA A C 1
ATOM 507 O O . ALA A 1 69 ? -6.453 2.891 11.520 1.00 98.12 69 ALA A O 1
ATOM 508 N N . LEU A 1 70 ? -5.763 1.075 10.376 1.00 98.56 70 LEU A N 1
ATOM 509 C CA . LEU A 1 70 ? -4.429 0.999 10.950 1.00 98.56 70 LEU A CA 1
ATOM 510 C C . LEU A 1 70 ? -3.380 1.252 9.873 1.00 98.56 70 LEU A C 1
ATOM 512 O O . LEU A 1 70 ? -3.469 0.689 8.780 1.00 98.56 70 LEU A O 1
ATOM 516 N N . ARG A 1 71 ? -2.374 2.058 10.213 1.00 98.44 71 ARG A N 1
ATOM 517 C CA . ARG A 1 71 ? -1.141 2.249 9.457 1.00 98.44 71 ARG A CA 1
ATOM 518 C C . ARG A 1 71 ? -0.044 1.335 9.994 1.00 98.44 71 ARG A C 1
ATOM 520 O O . ARG A 1 71 ? 0.216 1.294 11.195 1.00 98.44 71 ARG A O 1
ATOM 527 N N . PHE A 1 72 ? 0.622 0.641 9.088 1.00 98.44 72 PHE A N 1
ATOM 528 C CA . PHE A 1 72 ? 1.802 -0.170 9.337 1.00 98.44 72 PHE A CA 1
ATOM 529 C C . PHE A 1 72 ? 2.952 0.408 8.523 1.00 98.44 72 PHE A C 1
ATOM 531 O O . PHE A 1 72 ? 2.835 0.525 7.305 1.00 98.44 72 PHE A O 1
ATOM 538 N N . ASP A 1 73 ? 4.049 0.719 9.203 1.00 97.62 73 ASP A N 1
ATOM 539 C CA . ASP A 1 73 ? 5.329 1.056 8.592 1.00 97.62 73 ASP A CA 1
ATOM 540 C C . ASP A 1 73 ? 6.341 0.021 9.092 1.00 97.62 73 ASP A C 1
ATOM 542 O O . ASP A 1 73 ? 6.671 -0.003 10.280 1.00 97.62 73 ASP A O 1
ATOM 546 N N . VAL A 1 74 ? 6.771 -0.897 8.222 1.00 97.38 74 VAL A N 1
ATOM 547 C CA . VAL A 1 74 ? 7.683 -1.992 8.600 1.00 97.38 74 VAL A CA 1
ATOM 548 C C . VAL A 1 74 ? 8.869 -2.075 7.640 1.00 97.38 74 VAL A C 1
ATOM 550 O O . VAL A 1 74 ? 8.696 -1.876 6.436 1.00 97.38 74 VAL A O 1
ATOM 553 N N . PRO A 1 75 ? 10.084 -2.374 8.130 1.00 96.88 75 PRO A N 1
ATOM 554 C CA . PRO A 1 75 ? 11.239 -2.535 7.259 1.00 96.88 75 PRO A CA 1
ATOM 555 C C . PRO A 1 75 ? 11.073 -3.753 6.344 1.00 96.88 75 PRO A C 1
ATOM 557 O O . PRO A 1 75 ? 10.474 -4.762 6.717 1.00 96.88 75 PRO A O 1
ATOM 560 N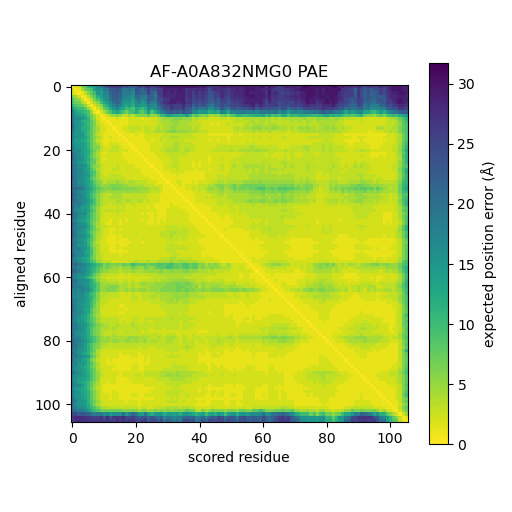 N . GLY A 1 76 ? 11.648 -3.683 5.148 1.00 95.50 76 GLY A N 1
ATOM 561 C CA . GLY A 1 76 ? 11.674 -4.799 4.212 1.00 95.50 76 GLY A CA 1
ATOM 562 C C . GLY A 1 76 ? 12.532 -4.526 2.986 1.00 95.50 76 GLY A C 1
ATOM 563 O O . GLY A 1 76 ? 13.360 -3.613 2.967 1.00 95.50 76 GLY A O 1
ATOM 564 N N . ALA A 1 77 ? 12.346 -5.342 1.952 1.00 94.94 77 ALA A N 1
ATOM 565 C CA . ALA A 1 77 ? 13.071 -5.197 0.702 1.00 94.94 77 ALA A CA 1
ATOM 566 C C . ALA A 1 77 ? 12.173 -5.451 -0.508 1.00 94.94 77 ALA A C 1
ATOM 568 O O . ALA A 1 77 ? 11.345 -6.360 -0.513 1.00 94.94 77 ALA A O 1
ATOM 569 N N . PHE A 1 78 ? 12.400 -4.685 -1.569 1.00 95.56 78 PHE A N 1
ATOM 570 C CA . PHE A 1 78 ? 11.753 -4.861 -2.862 1.00 95.56 78 PHE A CA 1
ATOM 571 C C . PHE A 1 78 ? 12.748 -4.526 -3.972 1.00 95.56 78 PHE A C 1
ATOM 573 O O . PHE A 1 78 ? 13.519 -3.575 -3.864 1.00 95.56 78 PHE A O 1
ATOM 580 N N . ARG A 1 79 ? 12.777 -5.338 -5.039 1.00 93.44 79 ARG A N 1
ATOM 581 C CA . ARG A 1 79 ? 13.688 -5.157 -6.191 1.00 93.44 79 ARG A CA 1
ATOM 582 C C . ARG A 1 79 ? 15.170 -4.981 -5.805 1.00 93.44 79 ARG A C 1
ATOM 584 O O . ARG A 1 79 ? 15.903 -4.232 -6.445 1.00 93.44 79 ARG A O 1
ATOM 591 N N . ARG A 1 80 ? 15.624 -5.750 -4.804 1.00 91.56 80 ARG A N 1
ATOM 592 C CA . ARG A 1 80 ? 16.990 -5.723 -4.227 1.00 91.56 80 ARG A CA 1
ATOM 593 C C . ARG A 1 80 ? 17.358 -4.416 -3.511 1.00 91.56 80 ARG A C 1
ATOM 595 O O . ARG A 1 80 ? 18.530 -4.191 -3.230 1.00 91.56 80 ARG A O 1
ATOM 602 N N . SER A 1 81 ? 16.376 -3.583 -3.186 1.00 92.44 81 SER A N 1
ATOM 603 C CA . SER A 1 81 ? 16.554 -2.386 -2.368 1.00 92.44 81 SER A CA 1
ATOM 604 C C . SER A 1 81 ? 15.902 -2.590 -1.007 1.00 92.44 81 SER A C 1
ATOM 606 O O . SER A 1 81 ? 14.770 -3.064 -0.937 1.00 92.44 81 SER A O 1
ATOM 608 N N . ALA A 1 82 ? 16.615 -2.235 0.063 1.00 95.81 82 ALA A N 1
ATOM 609 C CA . ALA A 1 82 ? 16.033 -2.116 1.395 1.00 95.81 82 ALA A CA 1
ATOM 610 C C . ALA A 1 82 ? 15.174 -0.844 1.483 1.00 95.81 82 ALA A C 1
ATOM 612 O O . ALA A 1 82 ? 15.456 0.149 0.807 1.00 95.81 82 ALA A O 1
ATOM 613 N N . GLY A 1 83 ? 14.131 -0.878 2.305 1.00 96.31 83 GLY A N 1
ATOM 614 C CA . GLY A 1 83 ? 13.199 0.232 2.459 1.00 96.31 83 GLY A CA 1
ATOM 615 C C . GLY A 1 83 ? 12.089 -0.075 3.454 1.00 96.31 83 GLY A C 1
ATOM 616 O O . GLY A 1 83 ? 12.203 -1.004 4.257 1.00 96.31 83 GLY A O 1
ATOM 617 N N . THR A 1 84 ? 11.014 0.701 3.372 1.00 97.44 84 THR A N 1
ATOM 618 C CA . THR A 1 84 ? 9.860 0.607 4.268 1.00 97.44 84 THR A CA 1
ATOM 619 C C . THR A 1 84 ? 8.618 0.222 3.478 1.00 97.44 84 THR A C 1
ATOM 621 O 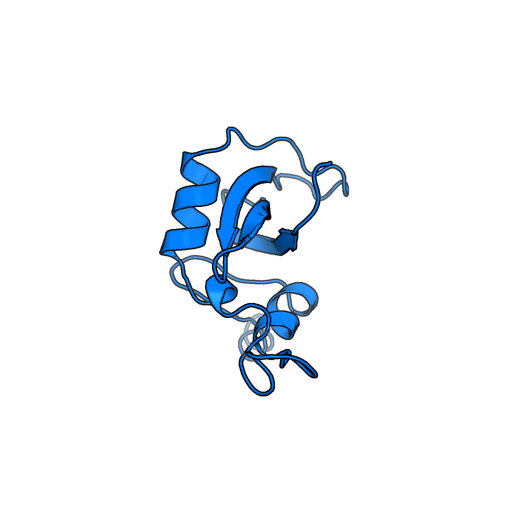O . THR A 1 84 ? 8.301 0.827 2.453 1.00 97.44 84 THR A O 1
ATOM 624 N N . TRP A 1 85 ? 7.904 -0.786 3.966 1.00 98.00 85 TRP A N 1
ATOM 625 C CA . TRP A 1 85 ? 6.542 -1.088 3.556 1.00 98.00 85 TRP A CA 1
ATOM 626 C C . TRP A 1 85 ? 5.577 -0.194 4.319 1.00 98.00 85 TRP A C 1
ATOM 628 O O . TRP A 1 85 ? 5.576 -0.211 5.547 1.00 98.00 85 TRP A O 1
ATOM 638 N N . GLU A 1 86 ? 4.737 0.531 3.591 1.00 97.88 86 GLU A N 1
ATOM 639 C CA . GLU A 1 86 ? 3.664 1.346 4.151 1.00 97.88 86 GLU A CA 1
ATOM 640 C C . GLU A 1 86 ? 2.321 0.723 3.767 1.00 97.88 86 GLU A C 1
ATOM 642 O O . GLU A 1 86 ? 2.015 0.584 2.580 1.00 97.88 86 GLU A O 1
ATOM 647 N N . LEU A 1 87 ? 1.496 0.374 4.749 1.00 98.38 87 LEU A N 1
ATOM 648 C CA . LEU A 1 87 ? 0.168 -0.199 4.534 1.00 98.38 87 LEU A CA 1
ATOM 649 C C . LEU A 1 87 ? -0.849 0.513 5.422 1.00 98.38 87 LEU A C 1
ATOM 651 O O . LEU A 1 87 ? -0.667 0.568 6.632 1.00 98.38 87 LEU A O 1
ATOM 655 N N . VAL A 1 88 ? -1.947 0.998 4.841 1.00 98.50 88 VAL A N 1
ATOM 656 C CA . VAL A 1 88 ? -3.129 1.437 5.596 1.00 98.50 88 VAL A CA 1
ATOM 657 C C . VAL A 1 88 ? -4.289 0.510 5.274 1.00 98.50 88 VAL A C 1
ATOM 659 O O . VAL A 1 88 ? -4.732 0.444 4.124 1.00 98.50 88 VAL A O 1
ATOM 662 N N . VAL A 1 89 ? -4.784 -0.202 6.284 1.00 98.38 89 VAL A N 1
ATOM 663 C CA . VAL A 1 89 ? -5.840 -1.210 6.139 1.00 98.38 89 VAL A CA 1
ATOM 664 C C . VAL A 1 89 ? -6.826 -1.151 7.302 1.00 98.38 89 VAL A C 1
ATOM 666 O O . VAL A 1 89 ? -6.441 -0.987 8.457 1.00 98.38 89 VAL A O 1
ATOM 669 N N . HIS A 1 90 ? -8.114 -1.313 7.008 1.00 98.06 90 HIS A N 1
ATOM 670 C CA . HIS A 1 90 ? -9.130 -1.524 8.033 1.00 98.06 90 HIS A CA 1
ATOM 671 C C . HIS A 1 90 ? -9.198 -3.021 8.380 1.00 98.06 90 HIS A C 1
ATOM 673 O O . HIS A 1 90 ? -9.526 -3.837 7.514 1.00 98.06 90 HIS A O 1
ATOM 679 N N . PRO A 1 91 ? -8.909 -3.420 9.631 1.00 95.06 91 PRO A N 1
ATOM 680 C CA . PRO A 1 91 ? -8.702 -4.821 9.990 1.00 95.06 91 PRO A CA 1
ATOM 681 C C . PRO A 1 91 ? -9.978 -5.666 9.907 1.00 95.06 91 PRO A C 1
ATOM 683 O O . PRO A 1 91 ? -9.887 -6.856 9.616 1.00 95.06 91 PRO A O 1
ATOM 686 N N . GLU A 1 92 ? -11.154 -5.073 10.125 1.00 95.31 92 GLU A N 1
ATOM 687 C CA . GLU A 1 92 ? -12.442 -5.779 10.035 1.00 95.31 92 GLU A CA 1
ATOM 688 C C . GLU A 1 92 ? -12.938 -5.914 8.590 1.00 95.31 92 GLU A C 1
ATOM 690 O O . GLU A 1 92 ? -13.167 -7.021 8.114 1.00 95.31 92 GLU A O 1
ATOM 695 N N . THR A 1 93 ? -13.058 -4.798 7.862 1.00 96.19 93 THR A N 1
ATOM 696 C CA . THR A 1 93 ? -13.590 -4.775 6.487 1.00 96.19 93 THR A CA 1
ATOM 697 C C . THR A 1 93 ? -12.582 -5.214 5.425 1.00 96.19 93 THR A C 1
ATOM 699 O O . THR A 1 93 ? -12.948 -5.343 4.259 1.00 96.19 93 THR A O 1
ATOM 702 N N . LYS A 1 94 ? -11.310 -5.394 5.807 1.00 97.31 94 LYS A N 1
ATOM 703 C CA . LYS A 1 94 ? -10.180 -5.715 4.917 1.00 97.31 94 LYS A CA 1
ATOM 704 C C . LYS A 1 94 ? -9.991 -4.707 3.775 1.00 97.31 94 LYS A C 1
ATOM 706 O O . LYS A 1 94 ? -9.393 -5.029 2.747 1.00 97.31 94 LYS A O 1
ATOM 711 N N . MET A 1 95 ? -10.478 -3.477 3.957 1.00 97.81 95 MET A N 1
ATOM 712 C CA . MET A 1 95 ? -10.297 -2.387 3.003 1.00 97.81 95 MET A CA 1
ATOM 713 C C . MET A 1 95 ? -8.889 -1.799 3.119 1.00 97.81 95 MET A C 1
ATOM 715 O O . MET A 1 95 ? -8.504 -1.338 4.191 1.00 97.81 95 MET A O 1
ATOM 719 N N . ILE A 1 96 ? -8.150 -1.770 2.014 1.00 98.19 96 ILE A N 1
ATOM 720 C CA . ILE A 1 96 ? -6.833 -1.149 1.887 1.00 98.19 96 ILE A CA 1
ATOM 721 C C . ILE A 1 96 ? -6.983 0.244 1.279 1.00 98.19 96 ILE A C 1
ATOM 723 O O . ILE A 1 96 ? -7.540 0.418 0.193 1.00 98.19 96 ILE A O 1
ATOM 727 N N . TYR A 1 97 ? -6.443 1.232 1.985 1.00 97.12 97 TYR A N 1
ATOM 728 C CA . TYR A 1 97 ? -6.486 2.648 1.621 1.00 97.12 97 TYR A CA 1
ATOM 729 C C . TYR A 1 97 ? -5.147 3.153 1.085 1.00 97.12 97 TYR A C 1
ATOM 731 O O . TYR A 1 97 ? -5.128 4.085 0.287 1.00 97.12 97 TYR A O 1
ATOM 739 N N . HIS A 1 98 ? -4.042 2.524 1.490 1.00 97.31 98 HIS A N 1
ATOM 740 C CA . HIS A 1 98 ? -2.687 2.833 1.035 1.00 97.31 98 HIS A CA 1
ATOM 741 C C . HIS A 1 98 ? -1.850 1.562 1.036 1.00 97.31 98 HIS A C 1
ATOM 743 O O . HIS A 1 98 ? -1.922 0.790 1.990 1.00 97.31 98 HIS A O 1
ATOM 749 N N . PHE A 1 99 ? -1.051 1.353 -0.008 1.00 97.69 99 PHE A N 1
ATOM 750 C CA . PHE A 1 99 ? -0.023 0.318 -0.015 1.00 97.69 99 PHE A CA 1
ATOM 751 C C . PHE A 1 99 ? 1.153 0.756 -0.887 1.00 97.69 99 PHE A C 1
ATOM 753 O O . PHE A 1 99 ? 1.018 0.922 -2.104 1.00 97.69 99 PHE A O 1
ATOM 760 N N . ASN A 1 100 ? 2.303 0.976 -0.260 1.00 97.56 100 ASN A N 1
ATOM 761 C CA . ASN A 1 100 ? 3.504 1.456 -0.918 1.00 97.56 100 ASN A CA 1
ATOM 762 C C . ASN A 1 100 ? 4.769 0.781 -0.377 1.00 97.56 100 ASN A C 1
ATOM 764 O O . ASN A 1 100 ? 4.785 0.230 0.721 1.00 97.56 100 ASN A O 1
ATOM 768 N N . PHE A 1 101 ? 5.842 0.888 -1.153 1.00 97.06 101 PHE A N 1
ATOM 769 C CA . PHE A 1 101 ? 7.203 0.614 -0.722 1.00 97.06 101 PHE A CA 1
ATOM 770 C C . PHE A 1 101 ? 8.058 1.838 -1.022 1.00 97.06 101 PHE A C 1
ATOM 772 O O . PHE A 1 101 ? 8.096 2.297 -2.167 1.00 97.06 101 PHE A O 1
ATOM 779 N N . THR A 1 102 ? 8.748 2.360 -0.015 1.00 95.31 102 THR A N 1
ATOM 780 C CA . THR A 1 102 ? 9.593 3.547 -0.148 1.00 95.31 102 THR A CA 1
ATOM 781 C C . THR A 1 102 ? 11.052 3.198 0.120 1.00 95.31 102 THR A C 1
ATOM 783 O O . THR A 1 102 ? 11.395 2.511 1.081 1.00 95.31 102 THR A O 1
ATOM 786 N N . THR A 1 103 ? 11.937 3.662 -0.763 1.00 87.38 103 THR A N 1
ATOM 787 C CA . THR A 1 103 ? 13.390 3.567 -0.590 1.00 87.38 103 THR A CA 1
ATOM 788 C C . THR A 1 103 ? 13.899 4.908 -0.075 1.00 87.38 103 THR A C 1
ATOM 790 O O . THR A 1 103 ? 14.217 5.807 -0.850 1.00 87.38 103 THR A O 1
ATOM 793 N N . GLY A 1 104 ? 13.903 5.045 1.242 1.00 66.94 104 GLY A N 1
ATOM 794 C CA . GLY A 1 104 ? 14.358 6.203 2.003 1.00 66.94 104 GLY A CA 1
ATOM 795 C C . GLY A 1 104 ? 14.100 5.895 3.473 1.00 66.94 104 GLY A C 1
ATOM 796 O O . GLY A 1 104 ? 13.045 5.350 3.793 1.00 66.94 104 GLY A O 1
ATOM 797 N N . ALA A 1 105 ? 15.071 6.148 4.351 1.00 43.19 105 ALA A N 1
ATOM 798 C CA . ALA A 1 105 ? 14.771 6.161 5.782 1.00 43.19 105 ALA A CA 1
ATOM 799 C C . ALA A 1 105 ? 13.690 7.234 6.050 1.00 43.19 105 ALA A C 1
ATOM 801 O O . ALA A 1 105 ? 13.636 8.199 5.279 1.00 43.19 105 ALA A O 1
ATOM 802 N N . PRO A 1 106 ? 12.827 7.061 7.070 1.00 45.41 106 PRO A N 1
ATOM 803 C CA . PRO A 1 106 ? 11.970 8.150 7.536 1.00 45.41 106 PRO A CA 1
ATOM 804 C C . PRO A 1 106 ? 12.774 9.423 7.834 1.00 45.41 106 PRO A C 1
ATOM 806 O O . PRO A 1 106 ? 13.958 9.301 8.233 1.00 45.41 106 PRO A O 1
#

Sequence (106 aa):
MNPAAAAKDVLRVGDFQYTRSAGSHAFDLVSKGPFKGEFSRPYMNSPLTIQEIIATGKGVPDPGGIPGALRFDVPGAFRRSAGTWELVVHPETKMIYHFNFTTGAP

Nearest PDB structures (foldseek):
  5l33-assembly1_A  TM=5.180E-01  e=2.071E-01  synthetic construct
  6l4n-assembly1_B  TM=5.770E-01  e=7.579E-01  Dioscoreophyllum cumminsii
  5trv-assembly1_A  TM=4.286E-01  e=7.579E-01  synthetic construct
  4c87-assembly2_D  TM=4.863E-01  e=7.930E+00  Lactiplantibacillus plantarum WCFS1

Radius of gyration: 14.46 Å; Cα contacts (8 Å, |Δi|>4): 177; chains: 1; bounding box: 47×23×34 Å

Mean predicted aligned error: 5.53 Å